Protein AF-A0A5K3FMJ0-F1 (afdb_monomer_lite)

Radius of gyration: 15.47 Å; chains: 1; bounding box: 34×30×42 Å

Structure (mmCIF, N/CA/C/O backbone):
data_AF-A0A5K3FMJ0-F1
#
_entry.id   AF-A0A5K3FMJ0-F1
#
loop_
_atom_site.group_PDB
_atom_site.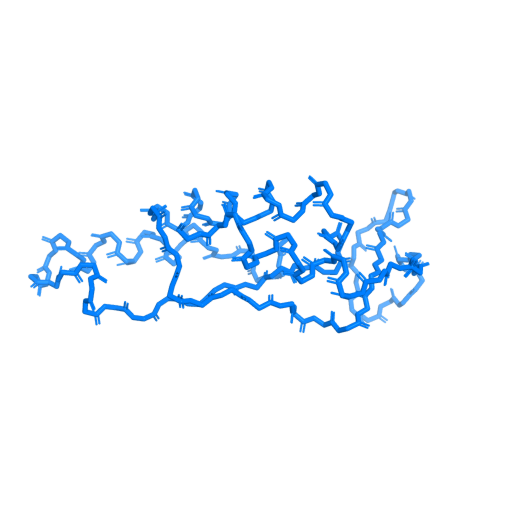id
_atom_site.type_symbol
_atom_site.label_atom_id
_atom_site.label_alt_id
_atom_site.label_comp_id
_atom_site.label_asym_id
_atom_site.label_entity_id
_atom_site.label_seq_id
_atom_site.pdbx_PDB_ins_code
_atom_site.Cartn_x
_atom_site.Cartn_y
_atom_site.Cartn_z
_atom_site.occupancy
_atom_site.B_iso_or_equiv
_atom_site.auth_seq_id
_atom_site.auth_comp_id
_atom_site.auth_asym_id
_atom_site.auth_atom_id
_atom_site.pdbx_PDB_model_num
ATOM 1 N N . MET A 1 1 ? 5.912 4.315 -2.570 1.00 61.25 1 MET A N 1
ATOM 2 C CA . MET A 1 1 ? 4.567 4.632 -2.034 1.00 61.25 1 MET A CA 1
ATOM 3 C C . MET A 1 1 ? 4.070 5.878 -2.756 1.00 61.25 1 MET A C 1
ATOM 5 O O . MET A 1 1 ? 4.891 6.735 -3.030 1.00 61.25 1 MET A O 1
ATOM 9 N N . SER A 1 2 ? 2.801 5.964 -3.168 1.00 77.00 2 SER A N 1
ATOM 10 C CA . SER A 1 2 ? 2.370 7.037 -4.094 1.00 77.00 2 SER A CA 1
ATOM 11 C C . SER A 1 2 ? 1.961 8.332 -3.389 1.00 77.00 2 SER A C 1
ATOM 13 O O . SER A 1 2 ? 2.331 9.413 -3.833 1.00 77.00 2 SER A O 1
ATOM 15 N N . TYR A 1 3 ? 1.220 8.235 -2.283 1.00 91.38 3 TYR A N 1
ATOM 16 C CA . TYR A 1 3 ? 0.691 9.418 -1.590 1.00 91.38 3 TYR A CA 1
ATOM 17 C C . TYR A 1 3 ? 1.621 9.952 -0.499 1.00 91.38 3 TYR A C 1
ATOM 19 O O . TYR A 1 3 ? 1.412 11.064 -0.028 1.00 91.38 3 TYR A O 1
ATOM 27 N N . ASN A 1 4 ? 2.642 9.171 -0.121 1.00 92.38 4 ASN A N 1
ATOM 28 C CA . ASN A 1 4 ? 3.675 9.538 0.853 1.00 92.38 4 ASN A CA 1
ATOM 29 C C . ASN A 1 4 ? 3.125 10.100 2.172 1.00 92.38 4 ASN A C 1
ATOM 31 O O . ASN A 1 4 ? 3.722 11.004 2.739 1.00 92.38 4 ASN A O 1
ATOM 35 N N . ASN A 1 5 ? 1.983 9.579 2.629 1.00 97.12 5 ASN A N 1
ATOM 36 C CA . ASN A 1 5 ? 1.289 10.084 3.811 1.00 97.12 5 ASN A CA 1
ATOM 37 C C . ASN A 1 5 ? 0.734 8.981 4.732 1.00 97.12 5 ASN A C 1
ATOM 39 O O . ASN A 1 5 ? -0.150 9.233 5.552 1.00 97.12 5 ASN A O 1
ATOM 43 N N . GLU A 1 6 ? 1.188 7.731 4.571 1.00 98.06 6 GLU A N 1
ATOM 44 C CA . GLU A 1 6 ? 0.703 6.621 5.403 1.00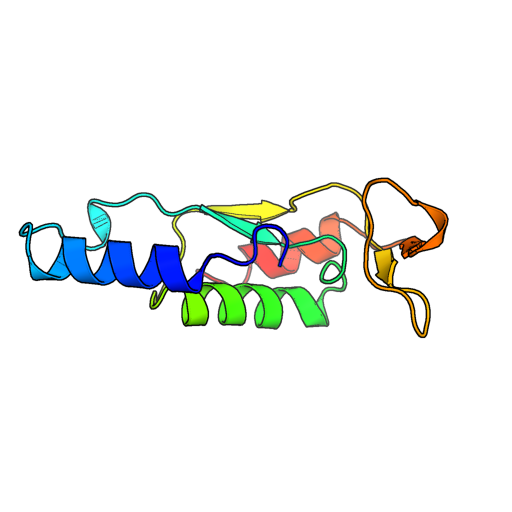 98.06 6 GLU A CA 1
ATOM 45 C C . GLU A 1 6 ? 1.091 6.791 6.879 1.00 98.06 6 GLU A C 1
ATOM 47 O O . GLU A 1 6 ? 0.338 6.349 7.742 1.00 98.06 6 GLU A O 1
ATOM 52 N N . GLU A 1 7 ? 2.197 7.478 7.187 1.00 98.38 7 GLU A N 1
ATOM 53 C CA . GLU A 1 7 ? 2.607 7.763 8.570 1.00 98.38 7 GLU A CA 1
ATOM 54 C C . GLU A 1 7 ? 1.645 8.743 9.259 1.00 98.38 7 GLU A C 1
ATOM 56 O O . GLU A 1 7 ? 1.207 8.516 10.389 1.00 98.38 7 GLU A O 1
ATOM 61 N N . GLU A 1 8 ? 1.241 9.810 8.568 1.00 98.44 8 GLU A N 1
ATOM 62 C CA . GLU A 1 8 ? 0.278 10.788 9.071 1.00 98.44 8 GLU A CA 1
ATOM 63 C C . GLU A 1 8 ? -1.117 10.173 9.221 1.00 98.44 8 GLU A C 1
ATOM 65 O O . GLU A 1 8 ? -1.811 10.431 10.211 1.00 98.44 8 GLU A O 1
ATOM 70 N N . VAL A 1 9 ? -1.522 9.325 8.269 1.00 98.25 9 VAL A N 1
ATOM 71 C CA . VAL A 1 9 ? -2.767 8.550 8.367 1.00 98.25 9 VAL A CA 1
ATOM 72 C C . VAL A 1 9 ? -2.704 7.590 9.560 1.00 98.25 9 VAL A C 1
ATOM 74 O O . VAL A 1 9 ? -3.656 7.535 10.339 1.00 98.25 9 VAL A O 1
ATOM 77 N N . GLY A 1 10 ? -1.584 6.892 9.762 1.00 98.00 10 GLY A N 1
ATOM 78 C CA . GLY A 1 10 ? -1.366 6.009 10.910 1.00 98.00 10 GLY A CA 1
ATOM 79 C C . GLY A 1 10 ? -1.463 6.739 12.250 1.00 98.00 10 GLY A C 1
ATOM 80 O O . GLY A 1 10 ? -2.146 6.281 13.170 1.00 98.00 10 GLY A O 1
ATOM 81 N N . ALA A 1 11 ? -0.869 7.931 12.350 1.00 98.06 11 ALA A N 1
ATOM 82 C CA . ALA A 1 11 ? -0.975 8.776 13.538 1.00 98.06 11 ALA A CA 1
ATOM 83 C C . ALA A 1 11 ? -2.431 9.183 13.836 1.00 98.06 11 ALA A C 1
ATOM 85 O O . ALA A 1 11 ? -2.861 9.164 14.994 1.00 98.06 11 ALA A O 1
ATOM 86 N N . ALA A 1 12 ? -3.213 9.512 12.801 1.00 96.88 12 ALA A N 1
ATOM 87 C CA . ALA A 1 12 ? -4.632 9.823 12.949 1.00 96.88 12 ALA A CA 1
ATOM 88 C C . ALA A 1 12 ? -5.447 8.602 13.408 1.00 96.88 12 ALA A C 1
ATOM 90 O O . ALA A 1 12 ? -6.251 8.727 14.334 1.00 96.88 12 ALA A O 1
ATOM 91 N N . ILE A 1 13 ? -5.191 7.421 12.832 1.00 97.06 13 ILE A N 1
ATOM 92 C CA . ILE A 1 13 ? -5.832 6.163 13.241 1.00 97.06 13 ILE A CA 1
ATOM 93 C C . ILE A 1 13 ? -5.527 5.867 14.714 1.00 97.06 13 ILE A C 1
ATOM 95 O O . ILE A 1 13 ? -6.450 5.681 15.503 1.00 97.06 13 ILE A O 1
ATOM 99 N N . SER A 1 14 ? -4.254 5.899 15.120 1.00 96.44 14 SER A N 1
ATOM 100 C CA . SER A 1 14 ? -3.847 5.653 16.512 1.00 96.44 14 SER A CA 1
ATOM 101 C C . SER A 1 14 ? -4.529 6.614 17.495 1.00 96.44 14 SER A C 1
ATOM 103 O O . SER A 1 14 ? -5.010 6.202 18.559 1.00 96.44 14 SER A O 1
ATOM 105 N N . LYS A 1 15 ? -4.651 7.895 17.126 1.00 95.81 15 LYS A N 1
ATOM 106 C CA . LYS A 1 15 ? -5.383 8.879 17.926 1.00 95.81 15 LYS A CA 1
ATOM 107 C C . LYS A 1 15 ? -6.870 8.536 18.033 1.00 95.81 15 LYS A C 1
ATOM 109 O O . LYS A 1 15 ? -7.421 8.612 19.129 1.00 95.81 15 LYS A O 1
ATOM 114 N N . SER A 1 16 ? -7.526 8.151 16.941 1.00 93.94 16 SER A N 1
ATOM 115 C CA . SER A 1 16 ? -8.941 7.754 16.959 1.00 93.94 16 SER A CA 1
ATOM 116 C C . SER A 1 16 ? -9.187 6.520 17.830 1.00 93.94 16 SER A C 1
ATOM 118 O O . SER A 1 16 ? -10.082 6.547 18.673 1.00 93.94 16 SER A O 1
ATOM 120 N N . LEU A 1 17 ? -8.340 5.493 17.717 1.00 94.44 17 LEU A N 1
ATOM 121 C CA . LEU A 1 17 ? -8.441 4.277 18.533 1.00 94.44 17 LEU A CA 1
ATOM 122 C C . LEU A 1 17 ? -8.243 4.558 20.033 1.00 94.44 17 LEU A C 1
ATOM 124 O O . LEU A 1 17 ? -8.930 3.986 20.873 1.00 94.44 17 LEU A O 1
ATOM 128 N N . SER A 1 18 ? -7.334 5.471 20.390 1.00 93.50 18 SER A N 1
ATOM 129 C CA . SER A 1 18 ? -7.048 5.791 21.798 1.00 93.50 18 SER A CA 1
ATOM 130 C C . SER A 1 18 ? -8.015 6.797 22.436 1.00 93.50 18 SER A C 1
ATOM 132 O O . SER A 1 18 ? -8.207 6.757 23.649 1.00 93.50 18 SER A O 1
ATOM 134 N N . SER A 1 19 ? -8.614 7.709 21.658 1.00 88.50 19 SER A N 1
ATOM 135 C CA . SER A 1 19 ? -9.383 8.848 22.198 1.00 88.50 19 SER A CA 1
ATOM 136 C C . SER A 1 19 ? -10.888 8.815 21.932 1.00 88.50 19 SER A C 1
ATOM 138 O O . SER A 1 19 ? -11.625 9.534 22.605 1.00 88.50 19 SER A O 1
ATOM 140 N N . GLN A 1 20 ? -11.357 8.011 20.974 1.00 79.69 20 GLN A N 1
ATOM 141 C CA . GLN A 1 20 ? -12.763 7.995 20.541 1.00 79.69 20 GLN A CA 1
ATOM 142 C C . GLN A 1 20 ? -13.485 6.676 20.853 1.00 79.69 20 GLN A C 1
ATOM 144 O O . GLN A 1 20 ? -14.592 6.470 20.366 1.00 79.69 20 GLN A O 1
ATOM 149 N N . CYS A 1 21 ? -12.886 5.796 21.668 1.00 84.12 21 CYS A N 1
ATOM 150 C CA . CYS A 1 21 ? -13.418 4.463 21.988 1.00 84.12 21 CYS A CA 1
ATOM 151 C C . CYS A 1 21 ? -13.757 3.615 20.744 1.00 84.12 21 CYS A C 1
ATOM 153 O O . CYS A 1 21 ? -14.651 2.776 20.811 1.00 84.12 21 CYS A O 1
ATOM 155 N N . LEU A 1 22 ? -13.066 3.843 19.623 1.00 93.12 22 LEU A N 1
ATOM 156 C CA . LEU A 1 22 ? -13.178 3.004 18.432 1.00 93.12 22 LEU A CA 1
ATOM 157 C C . LEU A 1 22 ? -12.259 1.795 18.581 1.00 93.12 22 LEU A C 1
ATOM 159 O O . LEU A 1 22 ? -11.093 1.937 18.959 1.00 93.12 22 LEU A O 1
ATOM 163 N N . ALA A 1 23 ? -12.774 0.617 18.258 1.00 94.44 23 ALA A N 1
ATOM 164 C CA . ALA A 1 23 ? -11.971 -0.578 18.090 1.00 94.44 23 ALA A CA 1
ATOM 165 C C . ALA A 1 23 ? -11.336 -0.595 16.690 1.00 94.44 23 ALA A C 1
ATOM 167 O O . ALA A 1 23 ? -11.764 0.118 15.777 1.00 94.44 23 ALA A O 1
ATOM 168 N N . ARG A 1 24 ? -10.285 -1.401 16.493 1.00 95.94 24 ARG A N 1
ATOM 169 C CA . ARG A 1 24 ? -9.611 -1.479 15.185 1.00 95.94 24 ARG A CA 1
ATOM 170 C C . ARG A 1 24 ? -10.580 -1.987 14.117 1.00 95.94 24 ARG A C 1
ATOM 172 O O . ARG A 1 24 ? -10.563 -1.478 13.002 1.00 9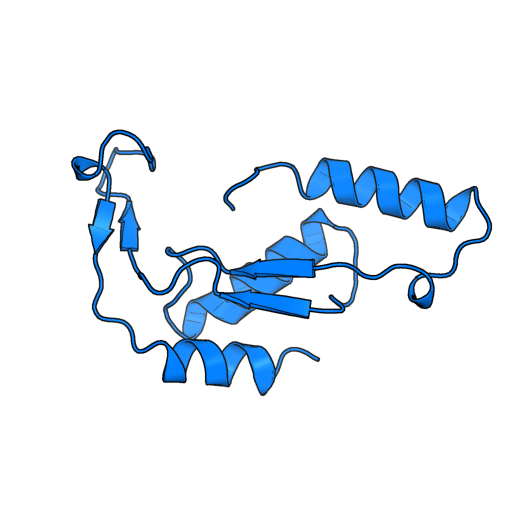5.94 24 ARG A O 1
ATOM 179 N N . GLU A 1 25 ? -11.431 -2.934 14.473 1.00 96.31 25 GLU A N 1
ATOM 180 C CA . GLU A 1 25 ? -12.472 -3.537 13.644 1.00 96.31 25 GLU A CA 1
ATOM 181 C C . GLU A 1 25 ? -13.615 -2.581 13.254 1.00 96.31 25 GLU A C 1
ATOM 183 O O . GLU A 1 25 ? -14.358 -2.888 12.325 1.00 96.31 25 GLU A O 1
ATOM 188 N N . ASP A 1 26 ? -13.722 -1.406 13.886 1.00 95.88 26 ASP A N 1
ATOM 189 C CA . ASP A 1 26 ? -14.681 -0.366 13.481 1.00 95.88 26 ASP A CA 1
ATOM 190 C C . ASP A 1 26 ? -14.196 0.440 12.261 1.00 95.88 26 ASP A C 1
ATOM 192 O O . ASP A 1 26 ? -14.954 1.207 11.663 1.00 95.88 26 ASP A O 1
ATOM 196 N N . LEU A 1 27 ? -12.918 0.301 11.893 1.00 96.12 27 LEU A N 1
ATOM 197 C CA . LEU A 1 27 ? -12.297 1.011 10.779 1.00 96.12 27 LEU A CA 1
ATOM 198 C C . LEU A 1 27 ? -12.075 0.071 9.594 1.00 96.12 27 LEU A C 1
ATOM 200 O O . LEU A 1 27 ? -11.542 -1.022 9.755 1.00 96.12 27 LEU A O 1
ATOM 204 N N . PHE A 1 28 ? -12.390 0.543 8.387 1.00 97.00 28 PHE A N 1
ATOM 205 C CA . PHE A 1 28 ? -12.037 -0.146 7.146 1.00 97.00 28 PHE A CA 1
ATOM 206 C C . PHE A 1 28 ? -10.858 0.560 6.472 1.00 97.00 28 PHE A C 1
ATOM 208 O O . PHE A 1 28 ? -11.005 1.662 5.937 1.00 97.00 28 PHE A O 1
ATOM 215 N N . ILE A 1 29 ? -9.683 -0.066 6.490 1.00 97.31 29 ILE A N 1
ATOM 216 C CA . ILE A 1 29 ? -8.432 0.501 5.985 1.00 97.31 29 ILE A CA 1
ATOM 217 C C . ILE A 1 29 ? -7.999 -0.225 4.713 1.00 97.31 29 ILE A C 1
ATOM 219 O O . ILE A 1 29 ? -7.783 -1.437 4.700 1.00 97.31 29 ILE A O 1
ATOM 223 N N . THR A 1 30 ? -7.830 0.542 3.634 1.00 97.00 30 THR A N 1
ATOM 224 C CA . THR A 1 30 ? -7.320 0.059 2.346 1.00 97.00 30 THR A CA 1
ATOM 225 C C . THR A 1 30 ? -5.978 0.700 2.022 1.00 97.00 30 THR A C 1
ATOM 227 O O . THR A 1 30 ? -5.876 1.927 2.018 1.00 97.00 30 THR A O 1
ATOM 230 N N . SER A 1 31 ? -4.987 -0.108 1.644 1.00 96.06 31 SER A N 1
ATOM 231 C CA . SER A 1 31 ? -3.758 0.378 0.996 1.00 96.06 31 SER A CA 1
ATOM 232 C C . SER A 1 31 ? -3.576 -0.269 -0.384 1.00 96.06 31 SER A C 1
ATOM 234 O O . SER A 1 31 ? -4.400 -1.075 -0.827 1.00 96.06 31 SER A O 1
ATOM 236 N N . LYS A 1 32 ? -2.552 0.153 -1.128 1.00 95.00 32 LYS A N 1
ATOM 237 C CA . LYS A 1 32 ? -2.336 -0.249 -2.520 1.00 95.00 32 LYS A CA 1
ATOM 238 C C . LYS A 1 32 ? -0.860 -0.533 -2.796 1.00 95.00 32 LYS A C 1
ATOM 240 O O . LYS A 1 32 ? -0.005 0.303 -2.509 1.00 95.00 32 LYS A O 1
ATOM 245 N N . LEU A 1 33 ? -0.582 -1.665 -3.434 1.00 94.94 33 LEU A N 1
ATOM 246 C CA . LEU A 1 33 ? 0.715 -2.023 -3.993 1.00 94.94 33 LEU A CA 1
ATOM 247 C C . LEU A 1 33 ? 1.043 -1.104 -5.173 1.00 94.94 33 LEU A C 1
ATOM 249 O O . LEU A 1 33 ? 0.278 -1.029 -6.137 1.00 94.94 33 LEU A O 1
ATOM 253 N N . TRP A 1 34 ? 2.172 -0.400 -5.097 1.00 95.31 34 TRP A N 1
ATOM 254 C CA . TRP A 1 34 ? 2.628 0.475 -6.175 1.00 95.31 34 TRP A CA 1
ATOM 255 C C . TRP A 1 34 ? 3.329 -0.307 -7.292 1.00 95.31 34 TRP A C 1
ATOM 257 O O . TRP A 1 34 ? 3.880 -1.385 -7.071 1.00 95.31 34 TRP A O 1
ATOM 267 N N . SER A 1 35 ? 3.343 0.275 -8.489 1.00 94.12 35 SER A N 1
ATOM 268 C CA . SER A 1 35 ? 3.848 -0.331 -9.726 1.00 94.12 35 SER A CA 1
ATOM 269 C C . SER A 1 35 ? 5.307 -0.795 -9.698 1.00 94.12 35 SER A C 1
ATOM 271 O O . SER A 1 35 ? 5.672 -1.681 -10.468 1.00 94.12 35 SER A O 1
ATOM 273 N N . ASN A 1 36 ? 6.136 -0.256 -8.801 1.00 94.19 36 ASN A N 1
ATOM 274 C CA . ASN A 1 36 ? 7.531 -0.677 -8.634 1.00 94.19 36 ASN A CA 1
ATOM 275 C C . ASN A 1 36 ? 7.735 -1.859 -7.682 1.00 94.19 36 ASN A C 1
ATOM 277 O O . ASN A 1 36 ? 8.869 -2.261 -7.444 1.00 94.19 36 ASN A O 1
ATOM 281 N N . ASN A 1 37 ? 6.654 -2.436 -7.156 1.00 94.50 37 ASN A N 1
ATOM 282 C CA . ASN A 1 37 ? 6.698 -3.583 -6.250 1.00 94.50 37 ASN A CA 1
ATOM 283 C C . ASN A 1 37 ? 5.902 -4.787 -6.784 1.00 94.50 37 ASN A C 1
ATOM 285 O O . ASN A 1 37 ? 5.471 -5.641 -6.017 1.00 94.50 37 ASN A O 1
ATOM 289 N N . HIS A 1 38 ? 5.686 -4.865 -8.101 1.00 94.75 38 HIS A N 1
ATOM 290 C CA . HIS A 1 38 ? 4.913 -5.949 -8.717 1.00 94.75 38 HIS A CA 1
ATOM 291 C C . HIS A 1 38 ? 5.640 -7.296 -8.761 1.00 94.75 38 HIS A C 1
ATOM 293 O O . HIS A 1 38 ? 4.983 -8.333 -8.860 1.00 94.75 38 HIS A O 1
ATOM 299 N N . ALA A 1 39 ? 6.973 -7.310 -8.696 1.00 93.31 39 ALA A N 1
ATOM 300 C CA . ALA A 1 39 ? 7.715 -8.560 -8.660 1.00 93.31 39 ALA A CA 1
ATOM 301 C C . ALA A 1 39 ? 7.305 -9.377 -7.413 1.00 93.31 39 ALA A C 1
ATOM 303 O O . ALA A 1 39 ? 7.298 -8.827 -6.310 1.00 93.31 39 ALA A O 1
ATOM 304 N N . PRO A 1 40 ? 7.006 -10.687 -7.536 1.00 91.88 40 PRO A N 1
ATOM 305 C CA . PRO A 1 40 ? 6.462 -11.501 -6.439 1.00 91.88 40 PRO A CA 1
ATOM 306 C C . PRO A 1 40 ? 7.241 -11.423 -5.117 1.00 91.88 40 PRO A C 1
ATOM 308 O O . PRO A 1 40 ? 6.652 -11.436 -4.039 1.00 91.88 40 PRO A O 1
ATOM 311 N N . LYS A 1 41 ? 8.570 -11.297 -5.192 1.00 92.19 41 LYS A N 1
ATOM 312 C CA . LYS A 1 41 ? 9.464 -11.175 -4.029 1.00 92.19 41 LYS A CA 1
ATOM 313 C C . LYS A 1 41 ? 9.305 -9.855 -3.252 1.00 92.19 41 LYS A C 1
ATOM 315 O O . LYS A 1 41 ? 9.635 -9.817 -2.072 1.00 92.19 41 LYS A O 1
ATOM 320 N N . ASP A 1 42 ? 8.809 -8.802 -3.902 1.00 93.81 42 ASP A N 1
ATOM 321 C CA . ASP A 1 42 ? 8.737 -7.438 -3.364 1.00 93.81 42 ASP A CA 1
ATOM 322 C C . ASP A 1 42 ? 7.334 -7.089 -2.832 1.00 93.81 42 ASP A C 1
ATOM 324 O O . ASP A 1 42 ? 7.170 -6.133 -2.076 1.00 93.81 42 ASP A O 1
ATOM 328 N N . VAL A 1 43 ? 6.313 -7.885 -3.174 1.00 93.38 43 VAL A N 1
ATOM 329 C CA . VAL A 1 43 ? 4.916 -7.658 -2.757 1.00 93.38 43 VAL A CA 1
ATOM 330 C C . VAL A 1 43 ? 4.775 -7.654 -1.235 1.00 93.38 43 VAL A C 1
ATOM 332 O O . VAL A 1 43 ? 4.142 -6.766 -0.663 1.00 93.38 43 VAL A O 1
ATOM 335 N N . ARG A 1 44 ? 5.379 -8.643 -0.563 1.00 92.44 44 ARG A N 1
ATOM 336 C CA . ARG A 1 44 ? 5.291 -8.784 0.896 1.00 92.44 44 ARG A CA 1
ATOM 337 C C . ARG A 1 44 ? 5.930 -7.606 1.619 1.00 92.44 44 ARG A C 1
ATOM 339 O O . ARG A 1 44 ? 5.289 -7.014 2.482 1.00 92.44 44 ARG A O 1
ATOM 346 N N . SER A 1 45 ? 7.164 -7.263 1.260 1.00 94.00 45 SER A N 1
ATOM 347 C CA . SER A 1 45 ? 7.903 -6.184 1.920 1.00 94.00 45 SER A CA 1
ATOM 348 C C . SER A 1 45 ? 7.221 -4.829 1.716 1.00 94.00 45 SER A C 1
ATOM 350 O O . SER A 1 45 ? 7.193 -4.020 2.641 1.00 94.00 45 SER A O 1
ATOM 352 N N . ALA A 1 46 ? 6.605 -4.597 0.552 1.00 94.88 46 ALA A N 1
ATOM 353 C CA . ALA A 1 46 ? 5.811 -3.398 0.300 1.00 94.88 46 ALA A CA 1
ATOM 354 C C . ALA A 1 46 ? 4.558 -3.317 1.193 1.00 94.88 46 ALA A C 1
ATOM 356 O O . ALA A 1 46 ? 4.270 -2.253 1.740 1.00 94.88 46 ALA A O 1
ATOM 357 N N . CYS A 1 47 ? 3.843 -4.430 1.386 1.00 94.56 47 CYS A N 1
ATOM 358 C CA . CYS A 1 47 ? 2.680 -4.476 2.276 1.00 94.56 47 CYS A CA 1
ATOM 359 C C . CYS A 1 47 ? 3.074 -4.294 3.753 1.00 94.56 47 CYS A C 1
ATOM 361 O O . CYS A 1 47 ? 2.466 -3.500 4.469 1.00 94.56 47 CYS A O 1
ATOM 363 N N . GLU A 1 48 ? 4.138 -4.967 4.200 1.00 95.31 48 GLU A N 1
ATOM 364 C CA . GLU A 1 48 ? 4.670 -4.839 5.564 1.00 95.31 48 GLU A CA 1
ATOM 365 C C . GLU A 1 48 ? 5.147 -3.411 5.860 1.00 95.31 48 GLU A C 1
ATOM 367 O O . GLU A 1 48 ? 4.949 -2.905 6.967 1.00 95.31 48 GLU A O 1
ATOM 372 N N . LEU A 1 49 ? 5.719 -2.723 4.866 1.00 96.56 49 LEU A N 1
ATOM 373 C CA . LEU A 1 49 ? 6.074 -1.313 4.990 1.00 96.56 49 LEU A CA 1
ATOM 374 C C . LEU A 1 49 ? 4.834 -0.429 5.180 1.00 96.56 49 LEU A C 1
ATOM 376 O O . LEU A 1 49 ? 4.848 0.446 6.045 1.00 96.56 49 LEU A O 1
ATOM 380 N N . SER A 1 50 ? 3.755 -0.682 4.433 1.00 96.88 50 SER A N 1
ATOM 381 C CA . SER A 1 50 ? 2.488 0.033 4.621 1.00 96.88 50 SER A CA 1
ATOM 382 C C . SER A 1 50 ? 1.877 -0.204 5.998 1.00 96.88 50 SER A C 1
ATOM 384 O O . SER A 1 50 ? 1.495 0.748 6.676 1.00 96.88 50 SER A O 1
ATOM 386 N N . LEU A 1 51 ? 1.843 -1.456 6.458 1.00 97.19 51 LEU A N 1
ATOM 387 C CA . LEU A 1 51 ? 1.397 -1.803 7.811 1.00 97.19 51 LEU A CA 1
ATOM 388 C C . LEU A 1 51 ? 2.212 -1.069 8.881 1.00 97.19 51 LEU A C 1
ATOM 390 O O . LEU A 1 51 ? 1.639 -0.508 9.816 1.00 97.19 51 LEU A O 1
ATOM 394 N N . LYS A 1 52 ? 3.538 -1.006 8.710 1.00 97.94 52 LYS A N 1
ATOM 395 C CA . LYS A 1 52 ? 4.434 -0.279 9.612 1.00 97.94 52 LYS A CA 1
ATOM 396 C C . LYS A 1 52 ? 4.130 1.219 9.645 1.00 97.94 52 LYS A C 1
ATOM 398 O O . LYS A 1 52 ? 4.023 1.764 10.739 1.00 97.94 52 LYS A O 1
ATOM 403 N N . HIS A 1 53 ? 3.998 1.878 8.492 1.00 98.19 53 HIS A N 1
ATOM 404 C CA . HIS A 1 53 ? 3.693 3.314 8.441 1.00 98.19 53 HIS A CA 1
ATOM 405 C C . HIS A 1 53 ? 2.318 3.624 9.044 1.00 98.19 53 HIS A C 1
ATOM 407 O O . HIS A 1 53 ? 2.182 4.568 9.814 1.00 98.19 53 HIS A O 1
ATOM 413 N N . LEU A 1 54 ? 1.319 2.782 8.770 1.00 98.06 54 LEU A N 1
ATOM 414 C CA . LEU A 1 54 ? -0.026 2.929 9.329 1.00 98.06 54 LEU A CA 1
ATOM 415 C C . LEU A 1 54 ? -0.109 2.547 10.818 1.00 98.06 54 LEU A C 1
ATOM 417 O O . LEU A 1 54 ? -1.106 2.858 11.469 1.00 98.06 54 LEU A O 1
ATOM 421 N N . GLY A 1 55 ? 0.903 1.865 11.364 1.00 97.75 55 GLY A N 1
ATOM 422 C CA . GLY A 1 55 ? 0.892 1.347 12.733 1.00 97.75 55 GLY A CA 1
ATOM 423 C C . GLY A 1 55 ? -0.142 0.236 12.948 1.00 97.75 55 GLY A C 1
ATOM 424 O O . GLY A 1 55 ? -0.761 0.169 14.009 1.00 97.75 55 GLY A O 1
ATOM 425 N N . LEU A 1 56 ? -0.367 -0.608 11.938 1.00 96.94 56 LEU A N 1
ATOM 426 C CA . LEU A 1 56 ? -1.399 -1.647 11.928 1.00 96.94 56 LEU A CA 1
ATOM 427 C C . LEU A 1 56 ? -0.799 -3.048 11.803 1.00 96.94 56 LEU A C 1
ATOM 429 O O . LEU A 1 56 ? 0.277 -3.235 11.247 1.00 96.94 56 LEU A O 1
ATOM 433 N N . ASN A 1 57 ? -1.554 -4.048 12.261 1.00 95.94 57 ASN A N 1
ATOM 434 C CA . ASN A 1 57 ? -1.204 -5.462 12.085 1.00 95.94 57 ASN A CA 1
ATOM 435 C C . ASN A 1 57 ? -1.848 -6.084 10.837 1.00 95.94 57 ASN A C 1
ATOM 437 O O . ASN A 1 57 ? -1.380 -7.112 10.362 1.00 95.94 57 ASN A O 1
ATOM 441 N N . TYR A 1 58 ? -2.924 -5.479 10.321 1.00 95.56 58 TYR A N 1
ATOM 442 C CA . TYR A 1 58 ? -3.626 -5.939 9.125 1.00 95.56 58 TYR A CA 1
ATOM 443 C C . TYR A 1 58 ? -4.306 -4.777 8.382 1.00 95.56 58 TYR A C 1
ATOM 445 O O . TYR A 1 58 ? -4.640 -3.738 8.970 1.00 95.56 58 TYR A O 1
ATOM 453 N N . LEU A 1 59 ? -4.538 -4.990 7.086 1.00 95.81 59 LEU A N 1
ATOM 454 C CA . LEU A 1 59 ? -5.369 -4.156 6.220 1.00 95.81 59 LEU A CA 1
ATOM 455 C C . LEU A 1 59 ? -6.664 -4.901 5.910 1.00 95.81 59 LEU A C 1
ATOM 457 O O . LEU A 1 59 ? -6.644 -6.114 5.723 1.00 95.81 59 LEU A O 1
ATOM 461 N N . ASP A 1 60 ? -7.771 -4.177 5.810 1.00 96.06 60 ASP A N 1
ATOM 462 C CA . ASP A 1 60 ? -9.056 -4.761 5.417 1.00 96.06 60 ASP A CA 1
ATOM 463 C C . ASP A 1 60 ? -9.086 -5.070 3.912 1.00 96.06 60 ASP A C 1
ATOM 465 O O . ASP A 1 60 ? -9.780 -5.979 3.459 1.00 96.06 60 ASP A O 1
ATOM 469 N N . LEU A 1 61 ? -8.302 -4.321 3.128 1.00 94.94 61 LEU A N 1
ATOM 470 C CA . LEU A 1 61 ? -8.144 -4.520 1.693 1.00 94.94 61 LEU A CA 1
ATOM 471 C C . LEU A 1 61 ? -6.763 -4.046 1.215 1.00 94.94 61 LEU A C 1
ATOM 473 O O . LEU A 1 61 ? -6.298 -2.962 1.577 1.00 94.94 61 LEU A O 1
ATOM 477 N N . TYR A 1 62 ? -6.131 -4.826 0.338 1.00 93.44 62 TYR A N 1
ATOM 478 C CA . TYR A 1 62 ? -4.897 -4.445 -0.348 1.00 93.44 62 TYR A CA 1
ATOM 479 C C . TYR A 1 62 ? -5.046 -4.645 -1.857 1.00 93.44 62 TYR A C 1
ATOM 481 O O . TYR A 1 62 ? -5.429 -5.721 -2.314 1.00 93.44 62 TYR A O 1
ATOM 489 N N . LEU A 1 63 ? -4.797 -3.592 -2.636 1.00 93.88 63 LEU A N 1
ATOM 490 C CA . LEU A 1 63 ? -5.061 -3.570 -4.080 1.00 93.88 63 LEU A CA 1
ATOM 491 C C . LEU A 1 63 ? -3.779 -3.414 -4.890 1.00 93.88 63 LEU A C 1
ATOM 493 O O . LEU A 1 63 ? -2.885 -2.676 -4.496 1.00 93.88 63 LEU A O 1
ATOM 497 N N . ILE A 1 64 ? -3.727 -3.996 -6.086 1.00 93.44 64 ILE A N 1
ATOM 498 C CA . ILE A 1 64 ? -2.769 -3.560 -7.109 1.00 93.44 64 ILE A CA 1
ATOM 499 C C . ILE A 1 64 ? -3.221 -2.176 -7.594 1.00 93.44 64 ILE A C 1
ATOM 501 O O . ILE A 1 64 ? -4.345 -2.038 -8.075 1.00 93.44 64 ILE A O 1
ATOM 505 N N . HIS A 1 65 ? -2.385 -1.143 -7.439 1.00 94.06 65 HIS A N 1
ATOM 506 C CA . HIS A 1 65 ? -2.791 0.238 -7.734 1.00 94.06 65 HIS A CA 1
ATOM 507 C C . HIS A 1 65 ? -3.053 0.446 -9.233 1.00 94.06 65 HIS A C 1
ATOM 509 O O . HIS A 1 65 ? -4.055 1.055 -9.602 1.00 94.06 65 HIS A O 1
ATOM 515 N N . PHE A 1 66 ? -2.181 -0.092 -10.090 1.00 92.44 66 PHE A N 1
ATOM 516 C CA . PHE A 1 66 ? -2.306 -0.026 -11.545 1.00 92.44 66 PHE A CA 1
ATOM 517 C C . PHE A 1 66 ? -1.857 -1.333 -12.190 1.00 92.44 66 PHE A C 1
ATOM 519 O O . PHE A 1 66 ? -0.916 -1.942 -11.699 1.00 92.44 66 PHE A O 1
ATOM 526 N N . PRO A 1 67 ? -2.439 -1.752 -13.325 1.00 92.56 67 PRO A N 1
ATOM 527 C CA . PRO A 1 67 ? -2.029 -2.958 -14.044 1.00 92.56 67 PRO A CA 1
ATOM 528 C C . PRO A 1 67 ? -0.756 -2.734 -14.890 1.00 92.56 67 PRO A C 1
ATOM 530 O O . PRO A 1 67 ? -0.692 -3.149 -16.043 1.00 92.56 67 PRO A O 1
ATOM 533 N N . ALA A 1 68 ? 0.249 -2.045 -14.345 1.00 91.38 68 ALA A N 1
ATOM 534 C CA . ALA A 1 68 ? 1.509 -1.743 -15.021 1.00 91.38 68 ALA A CA 1
ATOM 535 C C . ALA A 1 68 ? 2.668 -1.836 -14.026 1.00 91.38 68 ALA A C 1
ATOM 537 O O . ALA A 1 68 ? 2.639 -1.157 -13.000 1.00 91.38 68 ALA A O 1
ATOM 538 N N . ALA A 1 69 ? 3.666 -2.666 -14.332 1.00 94.00 69 ALA A N 1
ATOM 539 C CA . ALA A 1 69 ? 4.897 -2.772 -13.556 1.00 94.00 69 ALA A CA 1
ATOM 540 C C . ALA A 1 69 ? 5.982 -1.881 -14.168 1.00 94.00 69 ALA A C 1
ATOM 542 O O . ALA A 1 69 ? 6.118 -1.830 -15.393 1.00 94.00 69 ALA A O 1
ATOM 543 N N . PHE A 1 70 ? 6.748 -1.184 -13.333 1.00 93.81 70 PHE A N 1
ATOM 544 C CA . PHE A 1 70 ? 7.880 -0.374 -13.783 1.00 93.81 70 PHE A CA 1
ATOM 545 C C . PHE A 1 70 ? 8.881 -0.135 -12.658 1.00 93.81 70 PHE A C 1
ATOM 547 O O . PHE A 1 70 ? 8.510 -0.162 -11.491 1.00 93.81 70 PHE A O 1
ATOM 554 N N . HIS A 1 71 ? 10.112 0.226 -12.997 1.00 93.00 71 HIS A N 1
ATOM 555 C CA . HIS A 1 71 ? 11.061 0.809 -12.048 1.00 93.00 71 HIS A CA 1
ATOM 556 C C . HIS A 1 71 ? 11.533 2.186 -12.522 1.00 93.00 71 HIS A C 1
ATOM 558 O O . HIS A 1 71 ? 11.421 2.540 -13.697 1.00 93.00 71 HIS A O 1
ATOM 564 N N . GLU A 1 72 ? 12.037 2.989 -11.589 1.00 93.12 72 GLU A N 1
ATOM 565 C CA . GLU A 1 72 ? 12.641 4.285 -11.894 1.00 93.12 72 GLU A CA 1
ATOM 566 C C . GLU A 1 72 ? 13.987 4.082 -12.594 1.00 93.12 72 GLU A C 1
ATOM 568 O O . GLU A 1 72 ? 14.806 3.263 -12.171 1.00 93.12 72 GLU A O 1
ATOM 573 N N . LYS A 1 73 ? 14.243 4.847 -13.658 1.00 93.56 73 LYS A N 1
ATOM 574 C CA . LYS A 1 73 ? 15.545 4.812 -14.326 1.00 93.56 73 LYS A CA 1
ATOM 575 C C . LYS A 1 73 ? 16.644 5.337 -13.396 1.00 93.56 73 LYS A C 1
ATOM 577 O O . LYS A 1 73 ? 16.385 6.215 -12.570 1.00 93.56 73 LYS A O 1
ATOM 582 N N . PRO A 1 74 ? 17.901 4.892 -13.572 1.00 92.94 74 PRO A N 1
ATOM 583 C CA . PRO A 1 74 ? 19.015 5.363 -12.756 1.00 92.94 74 PRO A CA 1
ATOM 584 C C . PRO A 1 74 ? 19.108 6.897 -12.709 1.00 92.94 74 PRO A C 1
ATOM 586 O O . PRO A 1 74 ? 19.215 7.559 -13.742 1.00 92.94 74 PRO A O 1
ATOM 589 N N . GLY A 1 75 ? 19.075 7.462 -11.499 1.00 92.38 75 GLY A N 1
ATOM 590 C CA . GLY A 1 75 ? 19.183 8.909 -11.275 1.00 92.38 75 GLY A CA 1
ATOM 591 C C . GLY A 1 75 ? 17.929 9.722 -11.621 1.00 92.38 75 GLY A C 1
ATOM 592 O O . GLY A 1 75 ? 18.014 10.947 -11.721 1.00 92.38 75 GLY A O 1
ATOM 593 N N . LYS A 1 76 ? 16.778 9.072 -11.822 1.00 91.19 76 LYS A N 1
ATOM 594 C CA . LYS A 1 76 ? 15.475 9.715 -12.023 1.00 91.19 76 LYS A CA 1
ATOM 595 C C . LYS A 1 76 ? 14.529 9.306 -10.898 1.00 91.19 76 LYS A C 1
ATOM 597 O O . LYS A 1 76 ? 14.577 8.172 -10.446 1.00 91.19 76 LYS A O 1
ATOM 602 N N . ASN A 1 77 ? 13.669 10.229 -10.484 1.00 89.31 77 ASN A N 1
ATOM 603 C CA . ASN A 1 77 ? 12.522 9.916 -9.636 1.00 89.31 77 ASN A CA 1
ATOM 604 C C . ASN A 1 77 ? 11.292 9.767 -10.528 1.00 89.31 77 ASN A C 1
ATOM 606 O O . ASN A 1 77 ? 11.220 10.414 -11.576 1.00 89.31 77 ASN A O 1
ATOM 610 N N . TYR A 1 78 ? 10.330 8.962 -10.095 1.00 88.19 78 TYR A N 1
ATOM 611 C CA . TYR A 1 78 ? 9.037 8.820 -10.741 1.00 88.19 78 TYR A CA 1
ATOM 612 C C . TYR A 1 78 ? 8.355 10.184 -10.877 1.00 88.19 78 TYR A C 1
ATOM 614 O O . TYR A 1 78 ? 8.109 10.874 -9.885 1.00 88.19 78 TYR A O 1
ATOM 622 N N . ASP A 1 79 ? 8.007 10.535 -12.110 1.00 88.00 79 ASP A N 1
ATOM 623 C CA . ASP A 1 79 ? 7.191 11.697 -12.430 1.00 88.00 79 ASP A CA 1
ATOM 624 C C . ASP A 1 79 ? 6.057 11.259 -13.358 1.00 88.00 79 ASP A C 1
ATOM 626 O O . ASP A 1 79 ? 6.278 10.795 -14.476 1.00 88.00 79 ASP A O 1
ATOM 630 N N . VAL A 1 80 ? 4.822 11.419 -12.886 1.00 84.12 80 VAL A N 1
ATOM 631 C CA . VAL A 1 80 ? 3.617 11.087 -13.655 1.00 84.12 80 VAL A CA 1
ATOM 632 C C . VAL A 1 80 ? 3.495 11.921 -14.937 1.00 84.12 80 VAL A C 1
ATOM 634 O O . VAL A 1 80 ? 2.867 11.483 -15.899 1.00 84.12 80 VAL A O 1
ATOM 637 N N . CYS A 1 81 ? 4.099 13.111 -14.962 1.00 89.00 81 CYS A N 1
ATOM 638 C CA . CYS A 1 81 ? 4.117 14.013 -16.108 1.00 89.00 81 CYS A CA 1
ATOM 639 C C . CYS A 1 81 ? 5.291 13.743 -17.063 1.00 89.00 81 CYS A C 1
ATOM 641 O O . CYS A 1 81 ? 5.269 14.246 -18.187 1.00 89.00 81 CYS A O 1
ATOM 643 N N . ASP A 1 82 ? 6.289 12.953 -16.652 1.00 90.25 82 ASP A N 1
ATOM 644 C CA . ASP A 1 82 ? 7.429 12.565 -17.485 1.00 90.25 82 ASP A CA 1
ATOM 645 C C . ASP A 1 82 ? 7.557 11.030 -17.562 1.00 90.25 82 ASP A C 1
ATOM 647 O O . ASP A 1 82 ? 8.271 10.409 -16.762 1.00 90.25 82 ASP A O 1
ATOM 651 N N . PRO A 1 83 ? 6.932 10.387 -18.570 1.00 83.62 83 PRO A N 1
ATOM 652 C CA . PRO A 1 83 ? 7.012 8.939 -18.747 1.00 83.62 83 PRO A CA 1
ATOM 653 C C . PRO A 1 83 ? 8.435 8.453 -19.068 1.00 83.62 83 PRO A C 1
ATOM 655 O O . PRO A 1 83 ? 8.693 7.252 -19.023 1.00 83.62 83 PRO A O 1
ATOM 658 N N . CYS A 1 84 ? 9.388 9.347 -19.368 1.00 89.94 84 CYS A N 1
ATOM 659 C CA . CYS A 1 84 ? 10.781 8.960 -19.575 1.00 89.94 84 CYS A CA 1
ATOM 660 C C . CYS A 1 84 ? 11.514 8.636 -18.266 1.00 89.94 84 CYS A C 1
ATOM 662 O O . CYS A 1 84 ? 12.628 8.108 -18.344 1.00 89.94 84 CYS A O 1
ATOM 664 N N . THR A 1 85 ? 10.922 8.916 -17.099 1.00 93.06 85 THR A N 1
ATOM 665 C CA . THR A 1 85 ? 11.513 8.644 -15.776 1.00 93.06 85 THR A CA 1
ATOM 666 C C . THR A 1 85 ? 11.497 7.172 -15.374 1.00 93.06 85 THR A C 1
ATOM 668 O O . THR A 1 85 ? 12.272 6.781 -14.502 1.00 93.06 85 THR A O 1
ATOM 671 N N . VAL A 1 86 ? 10.685 6.344 -16.036 1.00 94.25 86 VAL A N 1
ATOM 672 C CA . VAL A 1 86 ? 10.520 4.922 -15.711 1.00 94.25 86 VAL A CA 1
ATOM 673 C C . VAL A 1 86 ? 10.853 4.001 -16.881 1.00 94.25 86 VAL A C 1
ATOM 675 O O . VAL A 1 86 ? 10.858 4.407 -18.046 1.00 94.25 86 VAL A O 1
ATOM 678 N N . GLU A 1 87 ? 11.135 2.744 -16.560 1.00 94.12 87 GLU A N 1
ATOM 679 C CA . GLU A 1 87 ? 11.224 1.630 -17.500 1.00 94.12 87 GLU A CA 1
ATOM 680 C C . GLU A 1 87 ? 10.176 0.576 -17.128 1.00 94.12 87 GLU A C 1
ATOM 682 O O . GLU A 1 87 ? 10.108 0.128 -15.983 1.00 94.12 87 GLU A O 1
ATOM 687 N N . TYR A 1 88 ? 9.312 0.229 -18.087 1.00 92.38 88 TYR A N 1
ATOM 688 C CA . TYR A 1 88 ? 8.233 -0.734 -17.876 1.00 92.38 88 TYR A CA 1
ATOM 689 C C . TYR A 1 88 ? 8.756 -2.164 -17.896 1.00 92.38 88 TYR A C 1
ATOM 691 O O . TYR A 1 88 ? 9.585 -2.534 -18.725 1.00 92.38 88 TYR A O 1
ATOM 699 N N . GLU A 1 89 ? 8.191 -2.988 -17.024 1.00 92.25 89 GLU A N 1
ATOM 700 C CA . GLU A 1 89 ? 8.535 -4.394 -16.897 1.00 92.25 89 GLU A CA 1
ATOM 701 C C . GLU A 1 89 ? 7.360 -5.285 -17.296 1.00 92.25 89 GLU A C 1
ATOM 703 O O . GLU A 1 89 ? 6.198 -5.006 -16.990 1.00 92.25 89 GLU A O 1
ATOM 708 N N . CYS A 1 90 ? 7.667 -6.416 -17.929 1.00 88.25 90 CYS A N 1
ATOM 709 C CA . CYS A 1 90 ? 6.680 -7.453 -18.205 1.00 88.25 90 CYS A CA 1
ATOM 710 C C . CYS A 1 90 ? 6.563 -8.398 -16.999 1.00 88.25 90 CYS A C 1
ATOM 712 O O . CYS A 1 90 ? 7.110 -9.498 -17.011 1.00 88.25 90 CYS A O 1
ATOM 714 N N . GLN A 1 91 ? 5.861 -7.954 -15.955 1.00 87.94 91 GLN A N 1
ATOM 715 C CA . GLN A 1 91 ? 5.532 -8.776 -14.785 1.00 87.94 91 GLN A CA 1
ATOM 716 C C . GLN A 1 91 ? 4.121 -9.356 -14.912 1.00 87.94 91 GLN A C 1
ATOM 718 O O . GLN A 1 91 ? 3.188 -8.662 -15.324 1.00 87.94 91 GLN A O 1
ATOM 723 N N . SER A 1 92 ? 3.944 -10.620 -14.525 1.00 90.88 92 SER A N 1
ATOM 724 C CA . SER A 1 92 ? 2.620 -11.240 -14.480 1.00 90.88 92 SER A CA 1
ATOM 725 C C . SER A 1 92 ? 1.823 -10.722 -13.284 1.00 90.88 92 SER A C 1
ATOM 727 O O . SER A 1 92 ? 2.155 -11.006 -12.134 1.00 90.88 92 SER A O 1
ATOM 729 N N . LEU A 1 93 ? 0.714 -10.024 -13.551 1.00 89.62 93 LEU A N 1
ATOM 730 C CA . LEU A 1 93 ? -0.214 -9.589 -12.500 1.00 89.62 93 LEU A CA 1
ATOM 731 C C . LEU A 1 93 ? -0.813 -10.770 -11.728 1.00 89.62 93 LEU A C 1
ATOM 733 O O . LEU A 1 93 ? -1.123 -10.631 -10.549 1.00 89.62 93 LEU A O 1
ATOM 737 N N . GLU A 1 94 ? -0.963 -11.930 -12.371 1.00 91.25 94 GLU A N 1
ATOM 738 C CA . GLU A 1 94 ? -1.438 -13.145 -11.707 1.00 91.25 94 GLU A CA 1
ATOM 739 C C . GLU A 1 94 ? -0.440 -13.615 -10.641 1.00 91.25 94 GLU A C 1
ATOM 741 O O . GLU A 1 94 ? -0.841 -13.987 -9.539 1.00 91.25 94 GLU A O 1
ATOM 746 N N . GLU A 1 95 ? 0.860 -13.573 -10.940 1.00 91.12 95 GLU A N 1
ATOM 747 C CA . GLU A 1 95 ? 1.902 -13.944 -9.980 1.00 91.12 95 GLU A CA 1
ATOM 748 C C . GLU A 1 95 ? 1.987 -12.931 -8.835 1.00 91.12 95 GLU A C 1
ATOM 750 O O . GLU A 1 95 ? 2.052 -13.335 -7.673 1.00 91.12 95 GLU A O 1
ATOM 755 N N . THR A 1 96 ? 1.890 -11.630 -9.138 1.00 90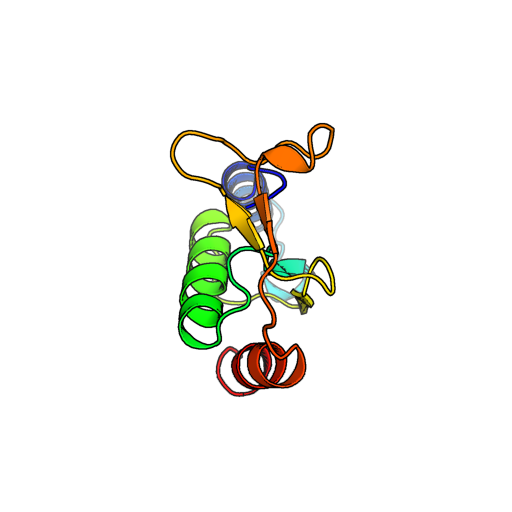.94 96 THR A N 1
ATOM 756 C CA . THR A 1 96 ? 1.774 -10.566 -8.128 1.00 90.94 96 THR A CA 1
ATOM 757 C C . THR A 1 96 ? 0.580 -10.816 -7.199 1.00 90.94 96 THR A C 1
ATOM 759 O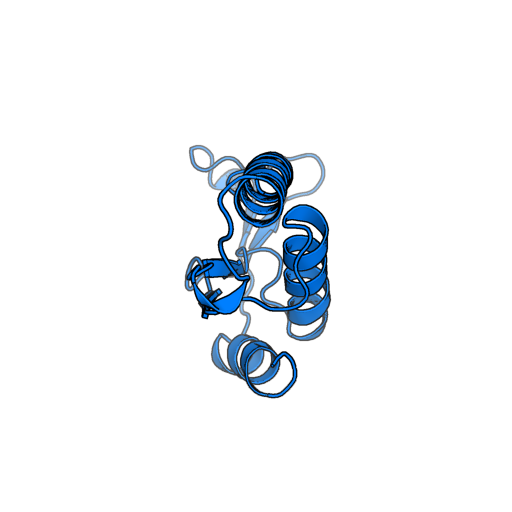 O . THR A 1 96 ? 0.709 -10.778 -5.974 1.00 90.94 96 THR A O 1
ATOM 762 N N . TRP A 1 97 ? -0.586 -11.118 -7.776 1.00 86.44 97 TRP A N 1
ATOM 763 C CA . TRP A 1 97 ? -1.831 -11.340 -7.043 1.00 86.44 97 TRP A CA 1
ATOM 764 C C . TRP A 1 97 ? -1.778 -12.580 -6.149 1.00 86.44 97 TRP A C 1
ATOM 766 O O . TRP A 1 97 ? -2.209 -12.531 -4.995 1.00 86.44 97 TRP A O 1
ATOM 776 N N . LYS A 1 98 ? -1.220 -13.689 -6.653 1.00 87.44 98 LYS A N 1
ATOM 777 C CA . LYS A 1 98 ? -1.087 -14.941 -5.894 1.00 87.44 98 LYS A CA 1
ATOM 778 C C . LYS A 1 98 ? -0.320 -14.740 -4.589 1.00 87.44 98 LYS A C 1
ATOM 780 O O . LYS A 1 98 ? -0.718 -15.309 -3.579 1.00 87.44 98 LYS A O 1
ATOM 785 N N . VAL A 1 99 ? 0.723 -13.908 -4.580 1.00 82.25 99 VAL A N 1
ATOM 786 C CA . VAL A 1 99 ? 1.471 -13.597 -3.348 1.00 82.25 99 VAL A CA 1
ATOM 787 C C . VAL A 1 99 ? 0.656 -12.724 -2.390 1.00 82.25 99 VAL A C 1
ATOM 789 O O . VAL A 1 99 ? 0.670 -12.967 -1.185 1.00 82.25 99 VAL A O 1
ATOM 792 N N . GLY A 1 100 ? -0.074 -11.735 -2.916 1.00 65.31 100 GLY A N 1
ATOM 793 C CA . GLY A 1 100 ? -0.850 -10.788 -2.110 1.00 65.31 100 GLY A CA 1
ATOM 794 C C . GLY A 1 100 ? -1.987 -11.427 -1.304 1.00 65.31 100 GLY A C 1
ATOM 795 O O . GLY A 1 100 ? -2.230 -11.007 -0.180 1.00 65.31 100 GLY A O 1
ATOM 796 N N . PHE A 1 101 ? -2.644 -12.465 -1.837 1.00 62.50 101 PHE A N 1
ATOM 797 C CA . PHE A 1 101 ? -3.789 -13.120 -1.180 1.00 62.50 101 PHE A CA 1
ATOM 798 C C . PHE A 1 101 ? -3.453 -14.441 -0.478 1.00 62.50 101 PHE A C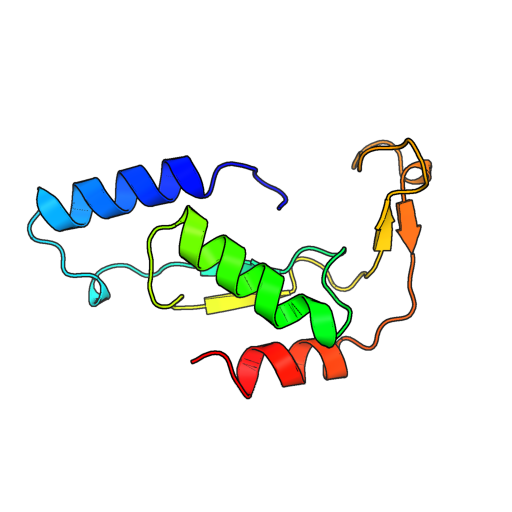 1
ATOM 800 O O . PHE A 1 101 ? -4.167 -14.830 0.442 1.00 62.50 101 PHE A O 1
ATOM 807 N N . ALA A 1 102 ? -2.390 -15.148 -0.877 1.00 51.22 102 ALA A N 1
ATOM 808 C CA . ALA A 1 102 ? -2.086 -16.465 -0.308 1.00 51.22 102 ALA A CA 1
ATOM 809 C C . ALA A 1 102 ? -1.297 -16.415 1.011 1.00 51.22 102 ALA A C 1
ATOM 811 O O . ALA A 1 102 ? -1.067 -17.464 1.612 1.00 51.22 102 ALA A O 1
ATOM 812 N N . THR A 1 103 ? -0.783 -15.255 1.437 1.00 45.94 103 THR A N 1
ATOM 813 C CA . THR A 1 103 ? 0.173 -15.223 2.563 1.00 45.94 103 THR A CA 1
ATOM 814 C C . THR A 1 103 ? 0.130 -13.954 3.424 1.00 45.94 103 THR A C 1
ATOM 816 O O . THR A 1 103 ? 0.961 -13.813 4.323 1.00 45.94 103 THR A O 1
ATOM 819 N N . ILE A 1 104 ? -0.790 -13.022 3.169 1.00 49.25 104 ILE A N 1
ATOM 820 C CA . ILE A 1 104 ? -0.896 -11.757 3.917 1.00 49.25 104 ILE A CA 1
ATOM 821 C C . ILE A 1 104 ? -2.352 -11.534 4.342 1.00 49.25 104 ILE A C 1
ATOM 823 O O . ILE A 1 104 ? -3.004 -10.587 3.917 1.00 49.25 104 ILE A O 1
ATOM 827 N N . ILE A 1 105 ? -2.865 -12.465 5.145 1.00 44.44 105 ILE A N 1
ATOM 828 C CA . ILE A 1 105 ? -4.023 -12.299 6.031 1.00 44.44 105 ILE A CA 1
ATOM 829 C C . ILE A 1 105 ? -3.800 -13.190 7.249 1.00 44.44 105 ILE A C 1
ATOM 831 O O . ILE A 1 105 ? -3.332 -14.334 7.035 1.00 44.44 105 ILE A O 1
#

Secondary structure (DSSP, 8-state):
--SS-HHHHHHHHHHHHHHS---GGG---EEEE-GGG-SHHHHHHHHHHHHHHHT-S--SEEEES-S-EEEEPTT----TT-GGGEEEE---HHHHHHHHHHS--

Organism: Mesocestoides corti (NCBI:txid53468)

pLDDT: mean 90.6, std 10.68, range [44.44, 98.44]

InterPro domains:
  IPR020471 Aldo-keto reductase [PR00069] (49-67)
  IPR020471 Aldo-keto reductase [PR00069] (93-105)
  IPR020471 Aldo-keto reductase [PTHR11732] (2-98)
  IPR023210 NADP-dependent oxidoreductase domain [PF00248] (3-98)
  IPR036812 NAD(P)-dependent oxidoreductase domain superfamily [G3DSA:3.20.20.100] (1-100)
  IPR036812 NAD(P)-dependent oxidoreductase domain superfamily [SSF51430] (2-98)

Foldseek 3Di:
DPPPCLLVQLVVLVCCVVPVVDDPVNDAAEDEDEQQQQALVRLVVSVVVSCVSSVHLAHNYYYHPDPWHWDADPPADDDPVDPVRIDTDDHDNVSSVCSNPVPGD

Sequence (105 aa):
MSYNNEEEVGAAISKSLSSQCLAREDLFITSKLWSNNHAPKDVRSACELSLKHLGLNYLDLYLIHFPAAFHEKPGKNYDVCDPCTVEYECQSLEETWKVGFATII